Protein AF-A0A392RAR2-F1 (afdb_monomer)

Foldseek 3Di:
DDDDDDDDDDDDDDPDDPPDDPDPPDDDPDDDDPPAAAVLVVLVPDPDPDDSVLLLVLVVQLVVQQVVVCVVDVDDPAAAPVSSQVSSCVPNVDSVSNVVSVVSLDQHARPFKGWHWDQDPVVSTIGIHIDGNDDDDPDDD

Mean predicted aligned error: 13.75 Å

pLDDT: mean 73.28, std 20.45, range [32.19, 93.19]

Secondary structure (DSSP, 8-state):
------------------------------SS---PEEHHHHHHT---SS-HHHHHHHHHHHHHHHHHHHHHSTT---EEHHHHHHHHHHHH--HHHHHHHHHH-SSEEETTEEEEEEE-TTT--EEEEEEE---------

Solvent-accessible surface area (backbone atoms only — not comparable to full-atom values): 9108 Å² total; per-residue (Å²): 140,79,87,87,80,89,77,85,86,78,80,77,85,76,86,74,79,84,76,71,81,79,75,84,78,75,88,73,96,56,88,82,78,73,80,63,42,50,39,72,65,50,45,76,71,48,96,55,98,63,58,57,70,59,54,53,50,48,53,50,46,46,51,50,50,50,49,53,51,45,69,76,34,82,83,62,83,49,39,40,67,65,55,51,46,60,57,32,41,78,76,70,67,51,67,67,61,50,50,53,47,63,70,66,44,64,51,24,32,52,101,61,30,35,36,38,65,45,66,41,86,86,79,71,44,59,27,40,40,74,43,76,64,75,71,78,83,77,75,84,129

Organism: NCBI:txid97028

Structure (mmCIF, N/CA/C/O backbone):
data_AF-A0A392RAR2-F1
#
_entry.id   AF-A0A392RAR2-F1
#
loop_
_atom_site.group_PDB
_atom_site.id
_atom_site.type_symbol
_atom_site.label_atom_id
_atom_site.label_alt_id
_atom_site.label_comp_id
_atom_site.label_asym_id
_atom_site.label_entity_id
_atom_site.label_seq_id
_atom_site.pdbx_PDB_ins_code
_atom_site.Cartn_x
_atom_site.Cartn_y
_atom_site.Cartn_z
_atom_site.occupancy
_atom_site.B_iso_or_equiv
_atom_site.auth_seq_id
_atom_site.auth_comp_id
_atom_site.auth_asym_id
_atom_site.auth_atom_id
_atom_site.pdbx_PDB_model_num
ATOM 1 N N . ALA A 1 1 ? 4.613 -67.989 5.264 1.00 39.50 1 ALA A N 1
ATOM 2 C CA . ALA A 1 1 ? 5.039 -66.581 5.328 1.00 39.50 1 ALA A CA 1
ATOM 3 C C . ALA A 1 1 ? 4.976 -66.087 3.890 1.00 39.50 1 ALA A C 1
ATOM 5 O O . ALA A 1 1 ? 5.686 -66.648 3.074 1.00 39.50 1 ALA A O 1
ATOM 6 N N . ASP A 1 2 ? 4.034 -65.270 3.433 1.00 37.97 2 ASP A N 1
ATOM 7 C CA . ASP A 1 2 ? 3.257 -64.211 4.079 1.00 37.97 2 ASP A CA 1
ATOM 8 C C . ASP A 1 2 ? 2.006 -63.882 3.226 1.00 37.97 2 ASP A C 1
ATOM 10 O O . ASP A 1 2 ? 2.020 -64.058 2.008 1.00 37.97 2 ASP A O 1
ATOM 14 N N . SER A 1 3 ? 0.940 -63.399 3.871 1.00 44.62 3 SER A N 1
ATOM 15 C CA . SER A 1 3 ? -0.114 -62.537 3.279 1.00 44.62 3 SER A CA 1
ATOM 16 C C . SER A 1 3 ? 0.421 -61.080 3.182 1.00 44.62 3 SER A C 1
ATOM 18 O O . SER A 1 3 ? 1.467 -60.851 3.785 1.00 44.62 3 SER A O 1
ATOM 20 N N . PRO A 1 4 ? -0.232 -60.039 2.589 1.00 54.62 4 PRO A N 1
ATOM 21 C CA . PRO A 1 4 ? -1.578 -59.903 2.000 1.00 54.62 4 PRO A CA 1
ATOM 22 C C . PRO A 1 4 ? -1.607 -59.121 0.633 1.00 54.62 4 PRO A C 1
ATOM 24 O O . PRO A 1 4 ? -0.552 -58.852 0.056 1.00 54.62 4 PRO A O 1
ATOM 27 N N . PRO A 1 5 ? -2.801 -58.773 0.082 1.00 52.00 5 PRO A N 1
ATOM 28 C CA . PRO A 1 5 ? -3.007 -58.199 -1.259 1.00 52.00 5 PRO A CA 1
ATOM 29 C C . PRO A 1 5 ? -3.370 -56.691 -1.262 1.00 52.00 5 PRO A C 1
ATOM 31 O O . PRO A 1 5 ? -3.575 -56.101 -0.206 1.00 52.00 5 PRO A O 1
ATOM 34 N N . CYS A 1 6 ? -3.596 -56.132 -2.469 1.00 32.66 6 CYS A N 1
ATOM 35 C CA . CYS A 1 6 ? -4.242 -54.828 -2.753 1.00 32.66 6 CYS A CA 1
ATOM 36 C C . CYS A 1 6 ? -3.413 -53.581 -2.344 1.00 32.66 6 CYS A C 1
ATOM 38 O O . CYS A 1 6 ? -2.794 -53.537 -1.298 1.00 32.66 6 CYS A O 1
ATOM 40 N N . SER A 1 7 ? -3.323 -52.481 -3.093 1.00 44.34 7 SER A N 1
ATOM 41 C CA . SER A 1 7 ? -4.322 -51.826 -3.933 1.00 44.34 7 SER A CA 1
ATOM 42 C C . SER A 1 7 ? -3.629 -50.959 -4.989 1.00 44.34 7 SER A C 1
ATOM 44 O O . SER A 1 7 ? -2.655 -50.262 -4.701 1.00 44.34 7 SER A O 1
ATOM 46 N N . THR A 1 8 ? -4.163 -50.958 -6.205 1.00 44.97 8 THR A N 1
ATOM 47 C CA . THR A 1 8 ? -3.856 -49.977 -7.245 1.00 44.97 8 THR A CA 1
ATOM 48 C C . THR A 1 8 ? -4.266 -48.579 -6.783 1.00 44.97 8 THR A C 1
ATOM 50 O O . THR A 1 8 ? -5.416 -48.321 -6.430 1.00 44.97 8 THR A O 1
ATOM 53 N N . SER A 1 9 ? -3.305 -47.660 -6.785 1.00 40.25 9 SER A N 1
ATOM 54 C CA . SER A 1 9 ? -3.527 -46.254 -6.461 1.00 40.25 9 SER A CA 1
ATOM 55 C C . SER A 1 9 ? -4.231 -45.572 -7.640 1.00 40.25 9 SER A C 1
ATOM 57 O O . SER A 1 9 ? -3.598 -45.180 -8.617 1.00 40.25 9 SER A O 1
ATOM 59 N N . ALA A 1 10 ? -5.559 -45.470 -7.577 1.00 40.66 10 ALA A N 1
ATOM 60 C CA . ALA A 1 10 ? -6.344 -44.626 -8.471 1.00 40.66 10 ALA A CA 1
ATOM 61 C 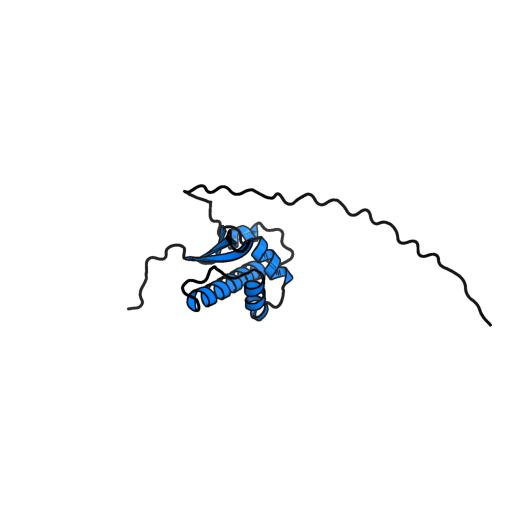C . ALA A 1 10 ? -6.418 -43.213 -7.872 1.00 40.66 10 ALA A C 1
ATOM 63 O O . ALA A 1 10 ? -7.289 -42.900 -7.059 1.00 40.66 10 ALA A O 1
ATOM 64 N N . CYS A 1 11 ? -5.486 -42.339 -8.254 1.00 35.44 11 CYS A N 1
ATOM 65 C CA . CYS A 1 11 ? -5.587 -40.917 -7.957 1.00 35.44 11 CYS A CA 1
ATOM 66 C C . CYS A 1 11 ? -6.621 -40.276 -8.897 1.00 35.44 11 CYS A C 1
ATOM 68 O O . CYS A 1 11 ? -6.389 -40.044 -10.080 1.00 35.44 11 CYS A O 1
ATOM 70 N N . MET A 1 12 ? -7.805 -40.014 -8.346 1.00 40.72 12 MET A N 1
ATOM 71 C CA . MET A 1 12 ? -8.906 -39.332 -9.021 1.00 40.72 12 MET A CA 1
ATOM 72 C C . MET A 1 12 ? -8.463 -37.947 -9.520 1.00 40.72 12 MET A C 1
ATOM 74 O O . MET A 1 12 ? -8.057 -37.086 -8.731 1.00 40.72 12 MET A O 1
ATOM 78 N N . SER A 1 13 ? -8.576 -37.720 -10.830 1.00 46.47 13 SER A N 1
ATOM 79 C CA . SER A 1 13 ? -8.431 -36.411 -11.464 1.00 46.47 13 SER A CA 1
ATOM 80 C C . SER A 1 13 ? -9.500 -35.456 -10.931 1.00 46.47 13 SER A C 1
ATOM 82 O O . SER A 1 13 ? -10.667 -35.521 -11.312 1.00 46.47 13 SER A O 1
ATOM 84 N N . ARG A 1 14 ? -9.107 -34.543 -10.038 1.00 43.91 14 ARG A N 1
ATOM 85 C CA . ARG A 1 14 ? -9.952 -33.411 -9.651 1.00 43.91 14 ARG A CA 1
ATOM 86 C C . ARG A 1 14 ? -9.842 -32.328 -10.713 1.00 43.91 14 ARG A C 1
ATOM 88 O O . ARG A 1 14 ? -8.842 -31.623 -10.808 1.00 43.91 14 ARG A O 1
ATOM 95 N N . ASN A 1 15 ? -10.905 -32.221 -11.500 1.00 41.16 15 ASN A N 1
ATOM 96 C CA . ASN A 1 15 ? -11.187 -31.104 -12.382 1.00 41.16 15 ASN A CA 1
ATOM 97 C C . ASN A 1 15 ? -11.278 -29.829 -11.520 1.00 41.16 15 ASN A C 1
ATOM 99 O O . ASN A 1 15 ? -12.273 -29.619 -10.829 1.00 41.16 15 ASN A O 1
ATOM 103 N N . SER A 1 16 ? -10.213 -29.022 -11.491 1.00 38.97 16 SER A N 1
ATOM 104 C CA . SER A 1 16 ? -10.200 -27.753 -10.761 1.00 38.97 16 SER A CA 1
ATOM 105 C C . SER A 1 16 ? -10.598 -26.624 -11.700 1.00 38.97 16 SER A C 1
ATOM 107 O O . SER A 1 16 ? -9.944 -26.344 -12.706 1.00 38.97 16 SER A O 1
ATOM 109 N N . THR A 1 17 ? -11.729 -26.029 -11.354 1.00 41.69 17 THR A N 1
ATOM 110 C CA . THR A 1 17 ? -12.376 -24.869 -11.945 1.00 41.69 17 THR A CA 1
ATOM 111 C C . THR A 1 17 ? -11.363 -23.797 -12.340 1.00 41.69 17 THR A C 1
ATOM 113 O O . THR A 1 17 ? -10.624 -23.263 -11.512 1.00 41.69 17 THR A O 1
ATOM 116 N N . LYS A 1 18 ? -11.352 -23.465 -13.634 1.00 42.31 18 LYS A N 1
ATOM 117 C CA . LYS A 1 18 ? -10.657 -22.307 -14.200 1.00 42.31 18 LYS A CA 1
ATOM 118 C C . LYS A 1 18 ? -11.209 -21.038 -13.542 1.00 42.31 18 LYS A C 1
ATOM 120 O O . LYS A 1 18 ? -12.206 -20.492 -14.004 1.00 42.31 18 LYS A O 1
ATOM 125 N N . HIS A 1 19 ? -10.581 -20.561 -12.470 1.00 39.50 19 HIS A N 1
ATOM 126 C CA . HIS A 1 19 ? -10.848 -19.213 -11.983 1.00 39.50 19 HIS A CA 1
ATOM 127 C C . HIS A 1 19 ? -10.161 -18.225 -12.918 1.00 39.50 19 HIS A C 1
ATOM 129 O O . HIS A 1 19 ? -8.938 -18.187 -13.057 1.00 39.50 19 HIS A O 1
ATOM 135 N N . ALA A 1 20 ? -11.020 -17.494 -13.618 1.00 38.19 20 ALA A N 1
ATOM 136 C CA . ALA A 1 20 ? -10.698 -16.503 -14.611 1.00 38.19 20 ALA A CA 1
ATOM 137 C C . ALA A 1 20 ? -9.642 -15.505 -14.116 1.00 38.19 20 ALA A C 1
ATOM 139 O O . ALA A 1 20 ? -9.712 -14.971 -13.009 1.00 38.19 20 ALA A O 1
ATOM 140 N N . LEU A 1 21 ? -8.681 -15.273 -15.007 1.00 38.66 21 LEU A N 1
ATOM 141 C CA . LEU A 1 21 ? -7.872 -14.074 -15.189 1.00 38.66 21 LEU A CA 1
ATOM 142 C C . LEU A 1 21 ? -8.402 -12.879 -14.381 1.00 38.66 21 LEU A C 1
ATOM 144 O O . LEU A 1 21 ? -9.347 -12.204 -14.788 1.00 38.66 21 LEU A O 1
ATOM 148 N N . SER A 1 22 ? -7.766 -12.593 -13.244 1.00 43.78 22 SER A N 1
ATOM 149 C CA . SER A 1 22 ? -7.983 -11.319 -12.568 1.00 43.78 22 SER A CA 1
ATOM 150 C C . SER A 1 22 ? -7.353 -10.244 -13.447 1.00 43.78 22 SER A C 1
ATOM 152 O O . SER A 1 22 ? -6.131 -10.153 -13.577 1.00 43.78 22 SER A O 1
ATOM 154 N N . SER A 1 23 ? -8.244 -9.544 -14.143 1.00 42.12 23 SER A N 1
ATOM 155 C CA . SER A 1 23 ? -8.008 -8.489 -15.114 1.00 42.12 23 SER A CA 1
ATOM 156 C C . SER A 1 23 ? -6.786 -7.640 -14.768 1.00 42.12 23 SER A C 1
ATOM 158 O O . SER A 1 23 ? -6.739 -6.929 -13.763 1.00 42.12 23 SER A O 1
ATOM 160 N N . ARG A 1 24 ? -5.791 -7.716 -15.653 1.00 50.47 24 ARG A N 1
ATOM 161 C CA . ARG A 1 24 ? -4.710 -6.745 -15.780 1.00 50.47 24 ARG A CA 1
ATOM 162 C C . ARG A 1 24 ? -5.341 -5.427 -16.235 1.00 50.47 24 ARG A C 1
ATOM 164 O O . ARG A 1 24 ? -5.401 -5.151 -17.427 1.00 50.47 24 ARG A O 1
ATOM 171 N N . SER A 1 25 ? -5.859 -4.631 -15.300 1.00 45.31 25 SER A N 1
ATOM 172 C CA . SER A 1 25 ? -6.349 -3.290 -15.617 1.00 45.31 25 SER A CA 1
ATOM 173 C C . SER A 1 25 ? -5.149 -2.386 -15.896 1.00 45.31 25 SER A C 1
ATOM 175 O O . SER A 1 25 ? -4.436 -1.965 -14.980 1.00 45.31 25 SER A O 1
ATOM 177 N N . ASN A 1 26 ? -4.911 -2.166 -17.187 1.00 41.97 26 ASN A N 1
ATOM 178 C CA . ASN A 1 26 ? -3.883 -1.306 -17.750 1.00 41.97 26 ASN A CA 1
ATOM 179 C C . ASN A 1 26 ? -3.918 0.117 -17.166 1.00 41.97 26 ASN A C 1
ATOM 181 O O . ASN A 1 26 ? -4.947 0.785 -17.142 1.00 41.97 26 ASN A O 1
ATOM 185 N N . PHE A 1 27 ? -2.735 0.552 -16.737 1.00 50.19 27 PHE A N 1
ATOM 186 C CA . PHE A 1 27 ? -2.100 1.837 -17.025 1.00 50.19 27 PHE A CA 1
ATOM 187 C C . PHE A 1 27 ? -2.962 2.868 -17.776 1.00 50.19 27 PHE A C 1
ATOM 189 O O . PHE A 1 27 ? -3.137 2.761 -18.986 1.00 50.19 27 PHE A O 1
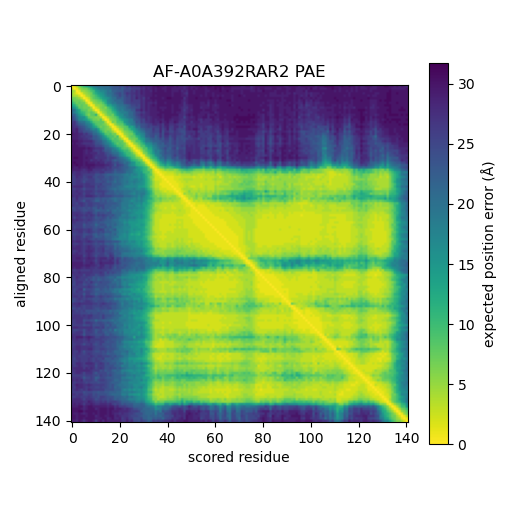ATOM 196 N N . MET A 1 28 ? -3.393 3.921 -17.079 1.00 32.19 28 MET A N 1
ATOM 197 C CA . MET A 1 28 ? -3.620 5.230 -17.691 1.00 32.19 28 MET A CA 1
ATOM 198 C C . MET A 1 28 ? -3.067 6.309 -16.766 1.00 32.19 28 MET A C 1
ATOM 200 O O . MET A 1 28 ? -3.605 6.586 -15.694 1.00 32.19 28 MET A O 1
ATOM 204 N N . ILE A 1 29 ? -1.956 6.899 -17.200 1.00 47.09 29 ILE A N 1
ATOM 205 C CA . ILE A 1 29 ? -1.515 8.221 -16.774 1.00 47.09 29 ILE A CA 1
ATOM 206 C C . ILE A 1 29 ? -2.625 9.180 -17.213 1.00 47.09 29 ILE A C 1
ATOM 208 O O . ILE A 1 29 ? -2.757 9.488 -18.393 1.00 47.09 29 ILE A O 1
ATOM 212 N N . LYS A 1 30 ? -3.466 9.601 -16.270 1.00 33.41 30 LYS A N 1
ATOM 213 C CA . LYS A 1 30 ? -4.309 10.781 -16.426 1.00 33.41 30 LYS A CA 1
ATOM 214 C C . LYS A 1 30 ? -4.127 11.627 -15.181 1.00 33.41 30 LYS A C 1
ATOM 216 O O . LYS A 1 30 ? -4.663 11.347 -14.111 1.00 33.41 30 LYS A O 1
ATOM 221 N N . GLU A 1 31 ? -3.271 12.621 -15.345 1.00 44.84 31 GLU A N 1
ATOM 222 C CA . GLU A 1 31 ? -3.266 13.842 -14.559 1.00 44.84 31 GLU A CA 1
ATOM 223 C C . GLU A 1 31 ? -4.720 14.285 -14.296 1.00 44.84 31 GLU A C 1
ATOM 225 O O . GLU A 1 31 ? -5.538 14.287 -15.218 1.00 44.84 31 GLU A O 1
ATOM 230 N N . LYS A 1 32 ? -5.020 14.657 -13.043 1.00 42.28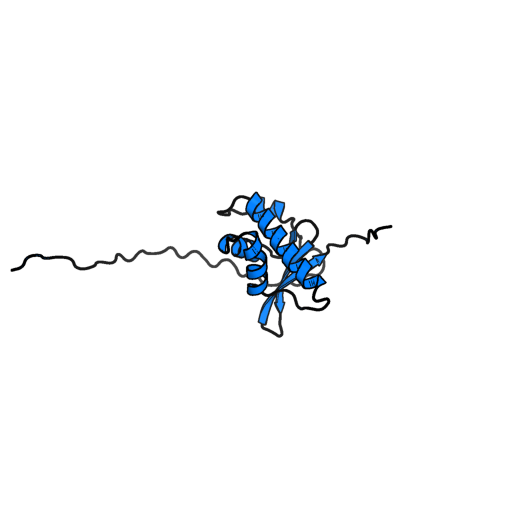 32 LYS A N 1
ATOM 231 C CA . LYS A 1 32 ? -6.334 15.067 -12.499 1.00 42.28 32 LYS A CA 1
ATOM 232 C C . LYS A 1 32 ? -7.266 13.908 -12.088 1.00 42.28 32 LYS A C 1
ATOM 234 O O . LYS A 1 32 ? -8.027 13.358 -12.875 1.00 42.28 32 LYS A O 1
ATOM 239 N N . SER A 1 33 ? -7.266 13.632 -10.779 1.00 42.84 33 SER A N 1
ATOM 240 C CA . SER A 1 33 ? -8.254 12.821 -10.045 1.00 42.84 33 SER A CA 1
ATOM 241 C C . SER A 1 33 ? -8.318 11.329 -10.410 1.00 42.84 33 SER A C 1
ATOM 243 O O . SER A 1 33 ? -9.369 10.784 -10.755 1.00 42.84 33 SER A O 1
ATOM 245 N N . ALA A 1 34 ? -7.211 10.601 -10.225 1.00 51.31 34 ALA A N 1
ATOM 246 C CA . ALA A 1 34 ? -7.373 9.224 -9.766 1.00 51.31 34 ALA A CA 1
ATOM 247 C C . ALA A 1 34 ? -8.113 9.326 -8.426 1.00 51.31 34 ALA A C 1
ATOM 249 O O . ALA A 1 34 ? -7.591 9.942 -7.499 1.00 51.31 34 ALA A O 1
ATOM 250 N N . ARG A 1 35 ? -9.354 8.829 -8.343 1.00 60.06 35 ARG A N 1
ATOM 251 C CA . ARG A 1 35 ? -10.129 8.806 -7.094 1.00 60.06 35 ARG A CA 1
ATOM 252 C C . ARG A 1 35 ? -9.361 7.967 -6.073 1.00 60.06 35 ARG A C 1
ATOM 254 O O . ARG A 1 35 ? -9.583 6.763 -5.984 1.00 60.06 35 ARG A O 1
ATOM 261 N N . TYR A 1 36 ? -8.437 8.590 -5.347 1.00 72.25 36 TYR A N 1
ATOM 262 C CA . TYR A 1 36 ? -7.779 7.987 -4.206 1.00 72.25 36 TYR A CA 1
ATOM 263 C C . TYR A 1 36 ? -8.880 7.639 -3.211 1.00 72.25 36 TYR A C 1
ATOM 265 O O . TYR A 1 36 ? -9.632 8.508 -2.766 1.00 72.25 36 TYR A O 1
ATOM 273 N N . LYS A 1 37 ? -9.040 6.350 -2.925 1.00 82.44 37 LYS A N 1
ATOM 274 C CA . LYS A 1 37 ? -10.026 5.883 -1.951 1.00 82.44 37 LYS A CA 1
ATOM 275 C C . LYS A 1 37 ? -9.324 5.666 -0.622 1.00 82.44 37 LYS A C 1
ATOM 277 O O . LYS A 1 37 ? -8.183 5.203 -0.585 1.00 82.44 37 LYS A O 1
ATOM 282 N N . LYS A 1 38 ? -10.021 5.981 0.469 1.00 85.94 38 LYS A N 1
ATOM 283 C CA . LYS A 1 38 ? -9.565 5.622 1.813 1.00 85.94 38 LYS A CA 1
ATOM 284 C C . LYS A 1 38 ? -9.500 4.106 1.913 1.00 85.94 38 LYS A C 1
ATOM 286 O O . LYS A 1 38 ? -10.447 3.419 1.524 1.00 85.94 38 LYS A O 1
ATOM 291 N N . PHE A 1 39 ? -8.397 3.601 2.449 1.00 87.69 39 PHE A N 1
ATOM 292 C CA . PHE A 1 39 ? -8.191 2.173 2.605 1.00 87.69 39 PHE A CA 1
ATOM 293 C C . PHE A 1 39 ? -9.275 1.548 3.487 1.00 87.69 39 PHE A C 1
ATOM 295 O O . PHE A 1 39 ? -9.819 0.532 3.088 1.00 87.69 39 PHE A O 1
ATOM 302 N N . SER A 1 40 ? -9.697 2.216 4.570 1.00 85.88 40 SER A N 1
ATOM 303 C CA . SER A 1 40 ? -10.810 1.770 5.433 1.00 85.88 40 SER A CA 1
ATOM 304 C C . SER A 1 40 ? -12.111 1.500 4.649 1.00 85.88 40 SER A C 1
ATOM 306 O O . SER A 1 40 ? -12.738 0.451 4.781 1.00 85.88 40 SER A O 1
ATOM 308 N N . THR A 1 41 ? -12.480 2.382 3.713 1.00 86.38 41 THR A N 1
ATOM 309 C CA . THR A 1 41 ? -13.636 2.150 2.829 1.00 86.38 41 THR A CA 1
ATOM 310 C C . THR A 1 41 ? -13.380 1.016 1.836 1.00 86.38 41 THR A C 1
ATOM 312 O O . THR A 1 41 ? -14.294 0.259 1.511 1.00 86.38 41 THR A O 1
ATOM 315 N N . ALA A 1 42 ? -12.149 0.888 1.334 1.00 85.19 42 ALA A N 1
ATOM 316 C CA . ALA A 1 42 ? -11.785 -0.185 0.418 1.00 85.19 42 ALA A CA 1
ATOM 317 C C . ALA A 1 42 ? -11.877 -1.556 1.104 1.00 85.19 42 ALA A C 1
ATOM 319 O O . ALA A 1 42 ? -12.492 -2.454 0.541 1.00 85.19 42 ALA A O 1
ATOM 320 N N . VAL A 1 43 ? -11.350 -1.705 2.323 1.00 86.62 43 VAL A N 1
ATOM 321 C CA . VAL A 1 43 ? -11.378 -2.975 3.064 1.00 86.62 43 VAL A CA 1
ATOM 322 C C . VAL A 1 43 ? -12.773 -3.374 3.520 1.00 86.62 43 VAL A C 1
ATOM 324 O O . VAL A 1 43 ? -13.063 -4.562 3.556 1.00 86.62 43 VAL A O 1
ATOM 327 N N . ALA A 1 44 ? -13.665 -2.414 3.782 1.00 84.50 44 ALA A N 1
ATOM 328 C CA . ALA A 1 44 ? -15.072 -2.705 4.057 1.00 84.50 44 ALA A CA 1
ATOM 329 C C . ALA A 1 44 ? -15.797 -3.349 2.859 1.00 84.50 44 ALA A C 1
ATOM 331 O O . ALA A 1 44 ? -16.789 -4.044 3.041 1.00 84.50 44 ALA A O 1
ATOM 332 N N . ASN A 1 45 ? -15.297 -3.127 1.638 1.00 81.50 45 ASN A N 1
ATOM 333 C CA . ASN A 1 45 ? -15.824 -3.717 0.406 1.00 81.50 45 ASN A CA 1
ATOM 334 C C . ASN A 1 45 ? -14.978 -4.903 -0.095 1.00 81.50 45 ASN A C 1
ATOM 336 O O . ASN A 1 45 ? -15.276 -5.459 -1.151 1.00 81.50 45 ASN A O 1
ATOM 340 N N . MET A 1 46 ? -13.902 -5.272 0.609 1.00 82.31 46 MET A N 1
ATOM 341 C CA . MET A 1 46 ? -13.085 -6.426 0.246 1.00 82.31 46 MET A CA 1
ATOM 342 C C . MET A 1 46 ? -13.645 -7.677 0.904 1.00 82.31 46 MET A C 1
ATOM 344 O O . MET A 1 46 ? -13.669 -7.782 2.127 1.00 82.31 46 MET A O 1
ATOM 348 N N . ASP A 1 47 ? -14.006 -8.657 0.084 1.00 76.19 47 ASP A N 1
ATOM 349 C CA . ASP A 1 47 ? -14.324 -10.000 0.558 1.00 76.19 47 ASP A CA 1
ATOM 350 C C . ASP A 1 47 ? -13.015 -10.743 0.862 1.00 76.19 47 ASP A C 1
ATOM 352 O O . ASP A 1 47 ? -12.400 -11.389 0.009 1.00 76.19 47 ASP A O 1
ATOM 356 N N . SER A 1 48 ? -12.494 -10.502 2.064 1.00 79.06 48 SER A N 1
ATOM 357 C CA . SER A 1 48 ? -11.207 -11.007 2.523 1.00 79.06 48 SER A CA 1
ATOM 358 C C . SER A 1 48 ? -11.394 -12.057 3.610 1.00 79.06 48 SER A C 1
ATOM 360 O O . SER A 1 48 ? -12.245 -11.929 4.484 1.00 79.06 48 SER A O 1
ATOM 362 N N . ARG A 1 49 ? -10.509 -13.059 3.624 1.00 87.38 49 ARG A N 1
ATOM 363 C CA . ARG A 1 49 ? -10.453 -14.070 4.691 1.00 87.38 49 ARG A CA 1
ATOM 364 C C . ARG A 1 49 ? -10.147 -13.464 6.068 1.00 87.38 49 ARG A C 1
ATOM 366 O O . ARG A 1 49 ? -10.491 -14.057 7.088 1.00 87.38 49 ARG A O 1
ATOM 373 N N . TRP A 1 50 ? -9.463 -12.321 6.106 1.00 89.44 50 TRP A N 1
ATOM 374 C CA . TRP A 1 50 ? -9.097 -11.638 7.341 1.00 89.44 50 TRP A CA 1
ATOM 375 C C . TRP A 1 50 ? -10.118 -10.552 7.705 1.00 89.44 50 TRP A C 1
ATOM 377 O O . TRP A 1 50 ? -10.658 -9.885 6.821 1.00 89.44 50 TRP A O 1
ATOM 387 N N . PRO A 1 51 ? -10.351 -10.318 9.007 1.00 89.12 51 PRO A N 1
ATOM 388 C CA . PRO A 1 51 ? -11.228 -9.247 9.461 1.00 89.12 51 PRO A CA 1
ATOM 389 C C . PRO A 1 51 ? -10.661 -7.867 9.105 1.00 89.12 51 PRO A C 1
ATOM 391 O O . PRO A 1 51 ? -9.445 -7.657 9.137 1.00 89.12 51 PRO A O 1
ATOM 394 N N . THR A 1 52 ? -11.551 -6.900 8.873 1.00 89.94 52 THR A N 1
ATOM 395 C CA . THR A 1 52 ? -11.229 -5.513 8.492 1.00 89.94 52 THR A CA 1
ATOM 396 C C . THR A 1 52 ? -10.174 -4.878 9.393 1.00 89.94 52 THR A C 1
ATOM 398 O O . THR A 1 52 ? -9.209 -4.312 8.894 1.00 89.94 52 THR A O 1
ATOM 401 N N . ARG A 1 53 ? -10.275 -5.080 10.715 1.00 89.44 53 ARG A N 1
ATOM 402 C CA . ARG A 1 53 ? -9.293 -4.570 11.689 1.00 89.44 53 ARG A CA 1
ATOM 403 C C . ARG A 1 53 ? -7.864 -5.042 11.406 1.00 89.44 53 ARG A C 1
ATOM 405 O O . ARG A 1 53 ? -6.925 -4.270 11.547 1.00 89.44 53 ARG A O 1
ATOM 412 N N . ARG A 1 54 ? -7.686 -6.306 10.999 1.00 90.81 54 ARG A N 1
ATOM 413 C CA . ARG A 1 54 ? -6.358 -6.854 10.670 1.00 90.81 54 ARG A CA 1
ATOM 414 C C . ARG A 1 54 ? -5.837 -6.311 9.346 1.00 90.81 54 ARG A C 1
ATOM 416 O O . ARG A 1 54 ? -4.636 -6.105 9.229 1.00 90.81 54 ARG A O 1
ATOM 423 N N . LEU A 1 55 ? -6.718 -6.071 8.374 1.00 90.75 55 LEU A N 1
ATOM 424 C CA . LEU A 1 55 ? -6.338 -5.427 7.117 1.00 90.75 55 LEU A CA 1
ATOM 425 C C . LEU A 1 55 ? -5.868 -3.990 7.362 1.00 90.75 55 LEU A C 1
ATOM 427 O O . LEU A 1 55 ? -4.818 -3.605 6.860 1.00 90.75 55 LEU A O 1
ATOM 431 N N . GLU A 1 56 ? -6.626 -3.217 8.144 1.00 90.69 56 GLU A N 1
ATOM 432 C CA . GLU A 1 56 ? -6.289 -1.833 8.500 1.00 90.69 56 GLU A CA 1
ATOM 433 C C . GLU A 1 56 ? -4.964 -1.761 9.252 1.00 90.69 56 GLU A C 1
ATOM 435 O O . GLU A 1 56 ? -4.074 -1.022 8.838 1.00 90.69 56 GLU A O 1
ATOM 440 N N . PHE A 1 57 ? -4.798 -2.602 10.277 1.00 91.69 57 PHE A N 1
ATOM 441 C CA . PHE A 1 57 ? -3.543 -2.702 11.015 1.00 91.69 57 PHE A CA 1
ATOM 442 C C . PHE A 1 57 ? -2.370 -3.054 10.095 1.00 91.69 57 PHE A C 1
ATOM 444 O O . PHE A 1 57 ? -1.314 -2.435 10.162 1.00 91.69 57 PHE A O 1
ATOM 451 N N . ALA A 1 58 ? -2.562 -4.004 9.178 1.00 92.69 58 ALA A N 1
ATOM 452 C CA . ALA A 1 58 ? -1.512 -4.380 8.246 1.00 92.69 58 ALA A CA 1
ATOM 453 C C . ALA A 1 58 ? -1.113 -3.250 7.300 1.00 92.69 58 ALA A C 1
ATOM 455 O O . ALA A 1 5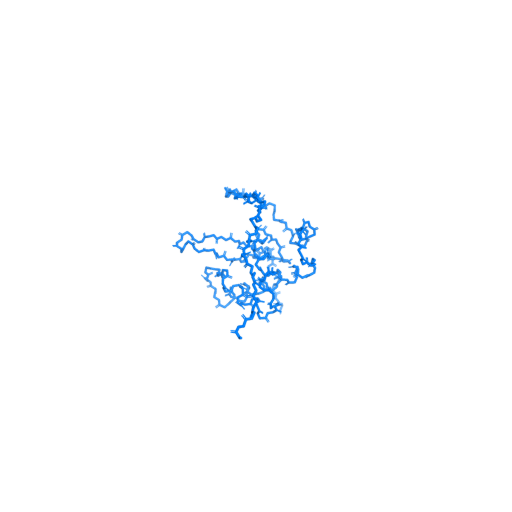8 ? 0.076 -3.036 7.071 1.00 92.69 58 ALA A O 1
ATOM 456 N N . ALA A 1 59 ? -2.085 -2.506 6.775 1.00 91.75 59 ALA A N 1
ATOM 457 C CA . ALA A 1 59 ? -1.796 -1.347 5.946 1.00 91.75 59 ALA A CA 1
ATOM 458 C C . ALA A 1 59 ? -1.032 -0.266 6.716 1.00 91.75 59 ALA A C 1
ATOM 460 O O . ALA A 1 59 ? -0.131 0.339 6.143 1.00 91.75 59 ALA A O 1
ATOM 461 N N . GLN A 1 60 ? -1.354 -0.059 7.994 1.00 91.81 60 GLN A N 1
ATOM 462 C CA . GLN A 1 60 ? -0.645 0.886 8.853 1.00 91.81 60 GLN A CA 1
ATOM 463 C C . GLN A 1 60 ? 0.822 0.477 9.037 1.00 91.81 60 GLN A C 1
ATOM 465 O O . GLN A 1 60 ? 1.709 1.248 8.689 1.00 91.81 60 GLN A O 1
ATOM 470 N N . VAL A 1 61 ? 1.078 -0.781 9.408 1.00 93.19 61 VAL A N 1
ATOM 471 C CA . VAL A 1 61 ? 2.441 -1.335 9.526 1.00 93.19 61 VAL A CA 1
ATOM 472 C C . VAL A 1 61 ? 3.242 -1.176 8.227 1.00 93.19 61 VAL A C 1
ATOM 474 O O . VAL A 1 61 ? 4.427 -0.857 8.255 1.00 93.19 61 VAL A O 1
ATOM 477 N N . ILE A 1 62 ? 2.611 -1.392 7.069 1.00 91.69 62 ILE A N 1
ATOM 478 C CA . ILE A 1 62 ? 3.269 -1.214 5.766 1.00 91.69 62 ILE A CA 1
ATOM 479 C C . ILE A 1 62 ? 3.639 0.255 5.528 1.00 91.69 62 ILE A C 1
ATOM 481 O O . ILE A 1 62 ? 4.719 0.536 5.011 1.00 91.69 62 ILE A O 1
ATOM 485 N N . VAL A 1 63 ? 2.758 1.195 5.878 1.00 91.31 63 VAL A N 1
ATOM 486 C CA . VAL A 1 63 ? 3.046 2.632 5.768 1.00 91.31 63 VAL A CA 1
ATOM 487 C C . VAL A 1 63 ? 4.178 3.037 6.698 1.00 91.31 63 VAL A C 1
ATOM 489 O O . VAL A 1 63 ? 5.051 3.783 6.264 1.00 91.31 63 VAL A O 1
ATOM 492 N N . ASP A 1 64 ? 4.189 2.527 7.926 1.00 91.62 64 ASP A N 1
ATOM 493 C CA . ASP A 1 64 ? 5.238 2.813 8.902 1.00 91.62 64 ASP A CA 1
ATOM 494 C C . ASP A 1 64 ? 6.595 2.294 8.418 1.00 91.62 64 ASP A C 1
ATOM 496 O O . ASP A 1 64 ? 7.547 3.069 8.350 1.00 91.62 64 ASP A O 1
ATOM 500 N N . ALA A 1 65 ? 6.662 1.052 7.929 1.00 91.75 65 ALA A N 1
ATOM 501 C CA . ALA A 1 65 ? 7.880 0.496 7.336 1.00 91.75 65 ALA A CA 1
ATOM 502 C C . ALA A 1 65 ? 8.393 1.338 6.149 1.00 91.75 65 ALA A C 1
ATOM 504 O O . ALA A 1 65 ? 9.579 1.653 6.056 1.00 91.75 65 ALA A O 1
ATOM 505 N N . LEU A 1 66 ? 7.489 1.757 5.253 1.00 89.88 66 LEU A N 1
ATOM 506 C CA . LEU A 1 66 ? 7.834 2.615 4.115 1.00 89.88 66 LEU A CA 1
ATOM 507 C C . LEU A 1 66 ? 8.272 4.022 4.546 1.00 89.88 66 LEU A C 1
ATOM 509 O O . LEU A 1 66 ? 9.080 4.659 3.868 1.00 89.88 66 LEU A O 1
ATOM 513 N N . LYS A 1 67 ? 7.725 4.533 5.650 1.00 88.94 67 LYS A N 1
ATOM 514 C CA . LYS A 1 67 ? 8.065 5.841 6.214 1.00 88.94 67 LYS A CA 1
ATOM 515 C C . LYS A 1 67 ? 9.437 5.818 6.873 1.00 88.94 67 LYS A C 1
ATOM 517 O O . LYS A 1 67 ? 10.209 6.748 6.648 1.00 88.94 67 LYS A O 1
ATOM 522 N N . GLU A 1 68 ? 9.743 4.772 7.630 1.00 88.69 68 GLU A N 1
ATOM 523 C CA . GLU A 1 68 ? 11.052 4.567 8.251 1.00 88.69 68 GLU A CA 1
ATOM 524 C C . GLU A 1 68 ? 12.162 4.475 7.200 1.00 88.69 68 GLU A C 1
ATOM 526 O O . GLU A 1 68 ? 13.158 5.192 7.298 1.00 88.69 68 GLU A O 1
ATOM 531 N N . ASP A 1 69 ? 11.966 3.690 6.136 1.00 86.56 69 ASP A N 1
ATOM 532 C CA . ASP A 1 69 ? 12.965 3.574 5.065 1.00 86.56 69 ASP A CA 1
ATOM 533 C C . ASP A 1 69 ? 13.159 4.883 4.303 1.00 86.56 69 ASP A C 1
ATOM 535 O O . ASP A 1 69 ? 14.291 5.301 4.052 1.00 86.56 69 ASP A O 1
ATOM 539 N N . LYS A 1 70 ? 12.065 5.596 4.009 1.00 84.88 70 LYS A N 1
ATOM 540 C CA . LYS A 1 70 ? 12.130 6.912 3.365 1.00 84.88 70 LYS A CA 1
ATOM 541 C C . LYS A 1 70 ? 12.859 7.945 4.230 1.00 84.88 70 LYS A C 1
ATOM 543 O O . LYS A 1 70 ? 13.573 8.785 3.685 1.00 84.88 70 LYS A O 1
ATOM 548 N N . ALA A 1 71 ? 12.682 7.899 5.552 1.00 82.94 71 ALA A N 1
ATOM 549 C CA . ALA A 1 71 ? 13.385 8.774 6.489 1.00 82.94 71 ALA A CA 1
ATOM 550 C C . ALA A 1 71 ? 14.877 8.418 6.598 1.00 82.94 71 ALA A C 1
ATOM 552 O O . ALA A 1 71 ? 15.716 9.312 6.663 1.00 82.94 71 ALA A O 1
ATOM 553 N N . MET A 1 72 ? 15.215 7.125 6.569 1.00 80.94 72 MET A N 1
ATOM 554 C CA . MET A 1 72 ? 16.600 6.654 6.620 1.00 80.94 72 MET A CA 1
ATOM 555 C C . MET A 1 72 ? 17.352 6.902 5.305 1.00 80.94 72 MET A C 1
ATOM 557 O O . MET A 1 72 ? 18.555 7.161 5.308 1.00 80.94 72 MET A O 1
ATOM 561 N N . LYS A 1 73 ? 16.652 6.825 4.170 1.00 75.44 73 LYS A N 1
ATOM 562 C CA . LYS A 1 73 ? 17.211 6.976 2.826 1.00 75.44 73 LYS A CA 1
ATOM 563 C C . LYS A 1 73 ? 16.458 8.067 2.067 1.00 75.44 73 LYS A C 1
ATOM 565 O O . LYS A 1 73 ? 15.655 7.787 1.173 1.00 75.44 73 LYS A O 1
ATOM 570 N N . ALA A 1 74 ? 16.755 9.322 2.398 1.00 61.66 74 ALA A N 1
ATOM 571 C CA . ALA A 1 74 ? 16.239 10.497 1.698 1.00 61.66 74 ALA A CA 1
ATOM 572 C C . ALA A 1 74 ? 16.745 10.533 0.237 1.00 61.66 74 ALA A C 1
ATOM 574 O O . ALA A 1 74 ? 17.752 11.159 -0.076 1.00 61.66 74 ALA A O 1
ATOM 575 N N . GLY A 1 75 ? 16.075 9.796 -0.653 1.00 64.94 75 GLY A N 1
ATOM 576 C CA . GLY A 1 75 ? 16.448 9.631 -2.064 1.00 64.94 75 GLY A CA 1
ATOM 577 C C . GLY A 1 75 ? 16.358 8.194 -2.597 1.00 64.94 75 GLY A C 1
ATOM 578 O O . GLY A 1 75 ? 16.577 7.987 -3.788 1.00 64.94 75 GLY A O 1
ATOM 579 N N . SER A 1 76 ? 16.034 7.204 -1.754 1.00 66.31 76 SER A N 1
ATOM 580 C CA . SER A 1 76 ? 15.859 5.809 -2.187 1.00 66.31 76 SER A CA 1
ATOM 581 C C . SER A 1 76 ? 14.598 5.614 -3.034 1.00 66.31 76 SER A C 1
ATOM 583 O O . SER A 1 76 ? 13.529 6.159 -2.742 1.00 66.31 76 SER A O 1
ATOM 585 N N . SER A 1 77 ? 14.732 4.791 -4.077 1.00 67.56 77 SER A N 1
ATOM 586 C CA . SER A 1 77 ? 13.649 4.355 -4.961 1.00 67.56 77 SER A CA 1
ATOM 587 C C . SER A 1 77 ? 12.787 3.294 -4.268 1.00 67.56 77 SER A C 1
ATOM 589 O O . SER A 1 77 ? 12.876 2.120 -4.592 1.00 67.56 77 SER A O 1
ATOM 591 N N . GLY A 1 78 ? 11.968 3.703 -3.295 1.00 81.88 78 GLY A N 1
ATOM 592 C CA . GLY A 1 78 ? 10.988 2.838 -2.622 1.00 81.88 78 GLY A CA 1
ATOM 593 C C . GLY A 1 78 ? 11.550 1.562 -1.977 1.00 81.88 78 GLY A C 1
ATOM 594 O O . GLY A 1 78 ? 12.747 1.298 -1.981 1.00 81.88 78 GLY A O 1
ATOM 595 N N . MET A 1 79 ? 10.659 0.748 -1.413 1.00 89.44 79 MET A N 1
ATOM 596 C CA . MET A 1 79 ? 11.005 -0.587 -0.915 1.00 89.44 79 MET A CA 1
ATOM 597 C C . MET A 1 79 ? 10.514 -1.657 -1.882 1.00 89.44 79 MET A C 1
ATOM 599 O O . MET A 1 79 ? 9.410 -1.561 -2.433 1.00 89.44 79 MET A O 1
ATOM 603 N N . THR A 1 80 ? 11.296 -2.720 -2.065 1.00 91.25 80 THR A N 1
ATOM 604 C CA . THR A 1 80 ? 10.830 -3.864 -2.849 1.00 91.25 80 THR A CA 1
ATOM 605 C C . THR A 1 80 ? 9.756 -4.631 -2.082 1.00 91.25 80 THR A C 1
ATOM 607 O O . THR A 1 80 ? 9.622 -4.538 -0.862 1.00 91.25 80 THR A O 1
ATOM 610 N N . ARG A 1 81 ? 8.985 -5.463 -2.788 1.00 89.88 81 ARG A N 1
ATOM 611 C CA . ARG A 1 81 ? 8.024 -6.367 -2.134 1.00 89.88 81 ARG A CA 1
ATOM 612 C C . ARG A 1 81 ? 8.666 -7.250 -1.057 1.00 89.88 81 ARG A C 1
ATOM 614 O O . ARG A 1 81 ? 7.973 -7.628 -0.117 1.00 89.88 81 ARG A O 1
ATOM 621 N N . GLN A 1 82 ? 9.935 -7.621 -1.229 1.00 90.50 82 GLN A N 1
ATOM 622 C CA . GLN A 1 82 ? 10.672 -8.430 -0.263 1.00 90.50 82 GLN A CA 1
ATOM 623 C C . GLN A 1 82 ? 10.907 -7.624 1.021 1.00 90.50 82 GLN A C 1
ATOM 625 O O . GLN A 1 82 ? 10.462 -8.046 2.082 1.00 90.50 82 GLN A O 1
ATOM 630 N N . ASP A 1 83 ? 11.463 -6.419 0.891 1.00 89.88 83 ASP A N 1
ATOM 631 C CA . ASP A 1 83 ? 11.804 -5.560 2.031 1.00 89.88 83 ASP A CA 1
ATOM 632 C C . ASP A 1 83 ? 10.565 -5.161 2.836 1.00 89.88 83 ASP A C 1
ATOM 634 O O . ASP A 1 83 ? 10.557 -5.261 4.060 1.00 89.88 83 ASP A O 1
ATOM 638 N N . VAL A 1 84 ? 9.469 -4.794 2.154 1.00 90.69 84 VAL A N 1
ATOM 639 C CA . VAL A 1 84 ? 8.211 -4.449 2.837 1.00 90.69 84 VAL A CA 1
ATOM 640 C C . VAL A 1 84 ? 7.671 -5.636 3.633 1.00 90.69 84 VAL A C 1
AT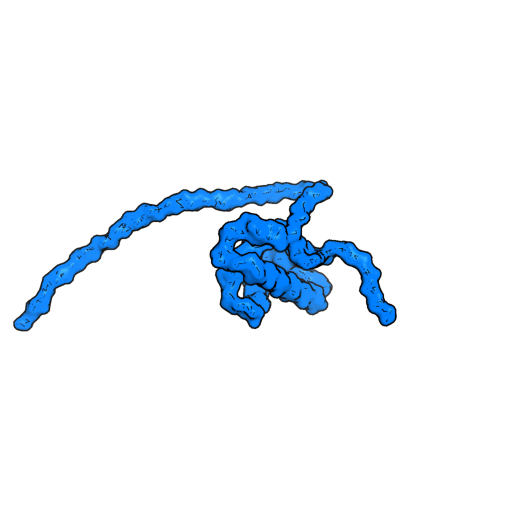OM 642 O O . VAL A 1 84 ? 7.147 -5.466 4.733 1.00 90.69 84 VAL A O 1
ATOM 645 N N . ARG A 1 85 ? 7.788 -6.856 3.098 1.00 91.94 85 ARG A N 1
ATOM 646 C CA . ARG A 1 85 ? 7.370 -8.055 3.829 1.00 91.94 85 ARG A CA 1
ATOM 647 C C . ARG A 1 85 ? 8.265 -8.324 5.012 1.00 91.94 85 ARG A C 1
ATOM 649 O O . ARG A 1 85 ? 7.730 -8.642 6.063 1.00 91.94 85 ARG A O 1
ATOM 656 N N . ASP A 1 86 ? 9.575 -8.235 4.842 1.00 91.56 86 ASP A N 1
ATOM 657 C CA . ASP A 1 86 ? 10.519 -8.544 5.908 1.00 91.56 86 ASP A CA 1
ATOM 658 C C . ASP A 1 86 ? 10.362 -7.546 7.064 1.00 91.56 86 ASP A C 1
ATOM 660 O O . ASP A 1 86 ? 10.237 -7.970 8.213 1.00 91.56 86 ASP A O 1
ATOM 664 N N . ALA A 1 87 ? 10.194 -6.253 6.764 1.00 91.25 87 ALA A N 1
ATOM 665 C CA . ALA A 1 87 ? 9.890 -5.222 7.757 1.00 91.25 87 ALA A CA 1
ATOM 666 C C . ALA A 1 87 ? 8.536 -5.454 8.458 1.00 91.25 87 ALA A C 1
ATOM 668 O O . ALA A 1 87 ? 8.428 -5.409 9.687 1.00 91.25 87 ALA A O 1
ATOM 669 N N . ALA A 1 88 ? 7.483 -5.764 7.698 1.00 91.50 88 ALA A N 1
ATOM 670 C CA . ALA A 1 88 ? 6.152 -5.958 8.267 1.00 91.50 88 ALA A CA 1
ATOM 671 C C . ALA A 1 88 ? 5.980 -7.322 8.967 1.00 91.50 88 ALA A C 1
ATOM 673 O O . ALA A 1 88 ? 5.129 -7.478 9.849 1.00 91.50 88 ALA A O 1
ATOM 674 N N . ARG A 1 89 ? 6.799 -8.323 8.620 1.00 91.25 89 ARG A N 1
ATOM 675 C CA . ARG A 1 89 ? 6.805 -9.648 9.256 1.00 91.25 89 ARG A CA 1
ATOM 676 C C . ARG A 1 89 ? 7.208 -9.561 10.722 1.00 91.25 89 ARG A C 1
ATOM 678 O O . ARG A 1 8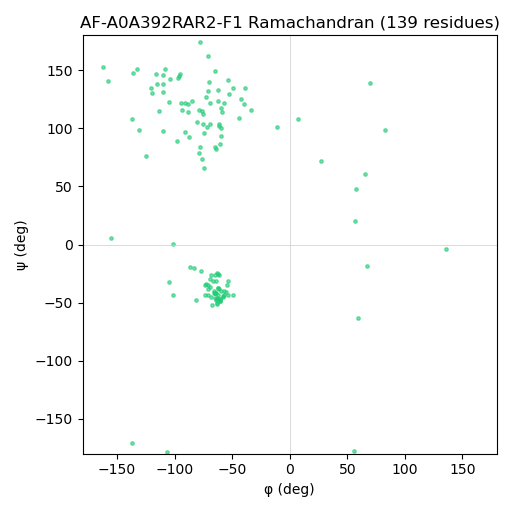9 ? 6.679 -10.342 11.508 1.00 91.25 89 ARG A O 1
ATOM 685 N N . LEU A 1 90 ? 8.059 -8.598 11.084 1.00 88.25 90 LEU A N 1
ATOM 686 C CA . LEU A 1 90 ? 8.430 -8.315 12.474 1.00 88.25 90 LEU A CA 1
ATOM 687 C C . LEU A 1 90 ? 7.227 -7.886 13.332 1.00 88.25 90 LEU A C 1
ATOM 689 O O . LEU A 1 90 ? 7.233 -8.109 14.537 1.00 88.25 90 LEU A O 1
ATOM 693 N N . HIS A 1 91 ? 6.184 -7.328 12.711 1.00 87.12 91 HIS A N 1
ATOM 694 C CA . HIS A 1 91 ? 5.012 -6.791 13.404 1.00 87.12 91 HIS A CA 1
ATOM 695 C C . HIS A 1 91 ? 3.797 -7.733 13.371 1.00 87.12 91 HIS A C 1
ATOM 697 O O . HIS A 1 91 ? 3.119 -7.900 14.380 1.00 87.12 91 HIS A O 1
ATOM 703 N N . ILE A 1 92 ? 3.488 -8.349 12.220 1.00 86.56 92 ILE A N 1
ATOM 704 C CA . ILE A 1 92 ? 2.242 -9.128 12.033 1.00 86.56 92 ILE A CA 1
ATOM 705 C C . ILE A 1 92 ? 2.477 -10.641 12.055 1.00 86.56 92 ILE A C 1
ATOM 707 O O . ILE A 1 92 ? 1.582 -11.398 12.430 1.00 86.56 92 ILE A O 1
ATOM 711 N N . GLY A 1 93 ? 3.635 -11.108 11.579 1.00 87.06 93 GLY A N 1
ATOM 712 C CA . GLY A 1 93 ? 3.957 -12.534 11.422 1.00 87.06 93 GLY A CA 1
ATOM 713 C C . GLY A 1 93 ? 3.153 -13.306 10.354 1.00 87.06 93 GLY A C 1
ATOM 714 O O . GLY A 1 93 ? 3.608 -14.353 9.898 1.00 87.06 93 GLY A O 1
ATOM 715 N N . ASP A 1 94 ? 1.998 -12.800 9.905 1.00 88.62 94 ASP A N 1
ATOM 716 C CA . ASP A 1 94 ? 1.154 -13.405 8.861 1.00 88.62 94 ASP A CA 1
ATOM 717 C C . ASP A 1 94 ? 1.528 -12.873 7.466 1.00 88.62 94 ASP A C 1
ATOM 719 O O . ASP A 1 94 ? 1.087 -11.808 7.025 1.00 88.62 94 ASP A O 1
ATOM 723 N N . THR A 1 95 ? 2.356 -13.635 6.752 1.00 87.44 95 THR A N 1
ATOM 724 C CA . THR A 1 95 ? 2.840 -13.275 5.411 1.00 87.44 95 THR A CA 1
ATOM 725 C C . THR A 1 95 ? 1.745 -13.308 4.344 1.00 87.44 95 THR A C 1
ATOM 727 O O . THR A 1 95 ? 1.846 -12.583 3.352 1.00 87.44 95 THR A O 1
ATOM 730 N N . GLY A 1 96 ? 0.689 -14.106 4.538 1.00 91.06 96 GLY A N 1
ATOM 731 C CA . GLY A 1 96 ? -0.447 -14.175 3.619 1.00 91.06 96 GLY A CA 1
ATOM 732 C C . GLY A 1 96 ? -1.295 -12.908 3.680 1.00 91.06 96 GLY A C 1
ATOM 733 O O . GLY A 1 96 ? -1.652 -12.357 2.636 1.00 91.06 96 GLY A O 1
ATOM 734 N N . LEU A 1 97 ? -1.550 -12.415 4.896 1.00 91.19 97 LEU A N 1
ATOM 735 C CA . LEU A 1 97 ? -2.248 -11.150 5.131 1.00 91.19 97 LEU A CA 1
ATOM 736 C C . LEU A 1 97 ? -1.487 -9.981 4.504 1.00 91.19 97 LEU A C 1
ATOM 738 O O . LEU A 1 97 ? -2.072 -9.182 3.773 1.00 91.19 97 LEU A O 1
ATOM 742 N N . LEU A 1 98 ? -0.176 -9.912 4.750 1.00 91.56 98 LEU A N 1
ATOM 743 C CA . LEU A 1 98 ? 0.677 -8.867 4.191 1.00 91.56 98 LEU A CA 1
ATOM 744 C C . LEU A 1 98 ? 0.625 -8.853 2.670 1.00 91.56 98 LEU A C 1
ATOM 746 O O . LEU A 1 98 ? 0.467 -7.791 2.076 1.00 91.56 98 LEU A O 1
ATOM 750 N N . ASP A 1 99 ? 0.711 -10.023 2.035 1.00 90.12 99 ASP A N 1
ATOM 751 C CA . ASP A 1 99 ? 0.684 -10.097 0.581 1.00 90.12 99 ASP A CA 1
ATOM 752 C C . ASP A 1 99 ? -0.654 -9.674 -0.014 1.00 90.12 99 ASP A C 1
ATOM 754 O O . ASP A 1 99 ? -0.704 -8.972 -1.028 1.00 90.12 99 ASP A O 1
ATOM 758 N N . TYR A 1 100 ? -1.739 -10.087 0.638 1.00 90.12 100 TYR A N 1
ATOM 759 C CA . TYR A 1 100 ? -3.083 -9.699 0.253 1.00 90.12 100 TYR A CA 1
ATOM 760 C C . TYR A 1 100 ? -3.257 -8.180 0.330 1.00 90.12 100 TYR A C 1
ATOM 762 O O . TYR A 1 100 ? -3.706 -7.552 -0.634 1.00 90.12 100 TYR A O 1
ATOM 770 N N . VAL A 1 101 ? -2.818 -7.572 1.435 1.00 90.38 101 VAL A N 1
ATOM 771 C CA . VAL A 1 101 ? -2.870 -6.122 1.619 1.00 90.38 101 VAL A CA 1
ATOM 772 C C . VAL A 1 101 ? -1.991 -5.430 0.582 1.00 90.38 101 VAL A C 1
ATOM 774 O O . VAL A 1 101 ? -2.514 -4.616 -0.173 1.00 90.38 101 VAL A O 1
ATOM 777 N N . LEU A 1 102 ? -0.726 -5.826 0.410 1.00 89.31 102 LEU A N 1
ATOM 778 C CA . LEU A 1 102 ? 0.180 -5.279 -0.617 1.00 89.31 102 LEU A CA 1
ATOM 779 C C . LEU A 1 102 ? -0.382 -5.353 -2.036 1.00 89.31 102 LEU A C 1
ATOM 781 O O . LEU A 1 102 ? -0.096 -4.494 -2.875 1.00 89.31 102 LEU A O 1
ATOM 785 N N . LYS A 1 103 ? -1.145 -6.406 -2.335 1.00 87.62 103 LYS A N 1
ATOM 786 C CA . LYS A 1 103 ? -1.821 -6.570 -3.621 1.00 87.62 103 LYS A CA 1
ATOM 787 C C . LYS A 1 103 ? -2.988 -5.593 -3.775 1.00 87.62 103 LYS A C 1
ATOM 789 O O . LYS A 1 103 ? -3.222 -5.122 -4.887 1.00 87.62 103 LYS A O 1
ATOM 794 N N . SER A 1 104 ? -3.683 -5.292 -2.681 1.00 83.94 104 SER A N 1
ATOM 795 C CA . SER A 1 104 ? -4.829 -4.379 -2.620 1.00 83.94 104 SER A CA 1
ATOM 796 C C . SER A 1 104 ? -4.455 -2.890 -2.496 1.00 83.94 104 SER A C 1
ATOM 798 O O . SER A 1 104 ? -5.256 -2.027 -2.857 1.00 83.94 104 SER A O 1
ATOM 800 N N . LEU A 1 105 ? -3.229 -2.579 -2.050 1.00 84.06 105 LEU A N 1
ATOM 801 C CA . LEU A 1 105 ? -2.675 -1.225 -1.924 1.00 84.06 105 LEU A CA 1
ATOM 802 C C . LEU A 1 105 ? -2.302 -0.629 -3.297 1.00 84.06 105 LEU A C 1
ATOM 804 O O . LEU A 1 105 ? -1.134 -0.398 -3.609 1.00 84.06 105 LEU A O 1
ATOM 808 N N . ASN A 1 106 ? -3.300 -0.392 -4.147 1.00 81.00 106 ASN A N 1
ATOM 809 C CA . ASN A 1 106 ? -3.121 0.271 -5.437 1.00 81.00 106 ASN A CA 1
ATOM 810 C C . ASN A 1 106 ? -3.758 1.666 -5.406 1.00 81.00 106 ASN A C 1
ATOM 812 O O . ASN A 1 106 ? -4.966 1.799 -5.595 1.00 81.00 106 ASN A O 1
ATOM 816 N N . ASN A 1 107 ? -2.942 2.699 -5.176 1.00 81.06 107 ASN A N 1
ATOM 817 C CA . ASN A 1 107 ? -3.355 4.107 -5.111 1.00 81.06 107 ASN A CA 1
ATOM 818 C C . ASN A 1 107 ? -4.439 4.372 -4.049 1.00 81.06 107 ASN A C 1
ATOM 820 O O . ASN A 1 107 ? -5.452 5.029 -4.308 1.00 81.06 107 ASN A O 1
ATOM 824 N N . VAL A 1 108 ? -4.224 3.849 -2.847 1.00 85.12 108 VAL A N 1
ATOM 825 C CA . VAL A 1 108 ? -5.122 4.025 -1.699 1.00 85.12 108 VAL A CA 1
ATOM 826 C C . VAL A 1 108 ? -4.494 4.948 -0.662 1.00 85.12 108 VAL A C 1
ATOM 828 O O . VAL A 1 108 ? -3.270 5.015 -0.536 1.00 85.12 108 VAL A O 1
ATOM 831 N N . ILE A 1 109 ? -5.347 5.657 0.076 1.00 87.31 109 ILE A N 1
ATOM 832 C CA . ILE A 1 109 ? -4.934 6.506 1.197 1.00 87.31 109 ILE A CA 1
ATOM 833 C C . ILE A 1 109 ? -5.046 5.697 2.482 1.00 87.31 109 ILE A C 1
ATOM 835 O O . ILE A 1 109 ? -6.135 5.232 2.829 1.00 87.31 109 ILE A O 1
ATOM 839 N N . VAL A 1 110 ? -3.935 5.570 3.194 1.00 88.75 110 VAL A N 1
ATOM 840 C CA . VAL A 1 110 ? -3.859 4.948 4.514 1.00 88.75 110 VAL A CA 1
ATOM 841 C C . VAL A 1 110 ? -3.494 6.041 5.510 1.00 88.75 110 VAL A C 1
ATOM 843 O O . VAL A 1 110 ? -2.417 6.626 5.419 1.00 88.75 110 VAL A O 1
ATOM 846 N N . GLU A 1 111 ? -4.424 6.328 6.421 1.00 80.25 111 GLU A N 1
ATOM 847 C CA . GLU A 1 111 ? -4.342 7.343 7.481 1.00 80.25 111 GLU A CA 1
ATOM 848 C C . GLU A 1 111 ? -4.138 8.786 6.981 1.00 80.25 111 GLU A C 1
ATOM 850 O O . GLU A 1 111 ? -5.041 9.594 7.147 1.00 80.25 111 GLU A O 1
ATOM 855 N N . ASN A 1 112 ? -3.018 9.099 6.318 1.00 85.12 112 ASN A N 1
ATOM 856 C CA . ASN A 1 112 ? -2.731 10.353 5.596 1.00 85.12 112 ASN A CA 1
ATOM 857 C C . ASN A 1 112 ? -1.678 10.194 4.475 1.00 85.12 112 ASN A C 1
ATOM 859 O O . ASN A 1 112 ? -1.242 11.175 3.870 1.00 85.12 112 ASN A O 1
ATOM 863 N N . TYR A 1 113 ? -1.245 8.966 4.198 1.00 88.56 113 TYR A N 1
ATOM 864 C CA . TYR A 1 113 ? -0.230 8.667 3.199 1.00 88.56 113 TYR A CA 1
ATOM 865 C C . TYR A 1 113 ? -0.865 7.945 2.018 1.00 88.56 113 TYR A C 1
ATOM 867 O O . TYR A 1 113 ? -1.705 7.057 2.172 1.00 88.56 113 TYR A O 1
ATOM 875 N N . VAL A 1 114 ? -0.456 8.327 0.815 1.00 87.88 114 VAL A N 1
ATOM 876 C CA . VAL A 1 114 ? -0.806 7.621 -0.412 1.00 87.88 114 VAL A CA 1
ATOM 877 C C . VAL A 1 114 ? 0.236 6.543 -0.638 1.00 87.88 114 VAL A C 1
ATOM 879 O O . VAL A 1 114 ? 1.396 6.849 -0.924 1.00 87.88 114 VAL A O 1
ATOM 882 N N . VAL A 1 115 ? -0.190 5.284 -0.551 1.00 88.62 115 VAL A N 1
ATOM 883 C CA . VAL A 1 115 ? 0.652 4.151 -0.936 1.00 88.62 115 VAL A CA 1
ATOM 884 C C . VAL A 1 115 ? 0.515 3.941 -2.435 1.00 88.62 115 VAL A C 1
ATOM 886 O O . VAL A 1 115 ? -0.588 3.746 -2.964 1.00 88.62 115 VAL A O 1
ATOM 889 N N . ARG A 1 116 ? 1.651 3.972 -3.129 1.00 86.44 116 ARG A N 1
ATOM 890 C CA . ARG A 1 116 ? 1.729 3.743 -4.564 1.00 86.44 116 ARG A CA 1
ATOM 891 C C . ARG A 1 116 ? 2.630 2.559 -4.852 1.00 86.44 116 ARG A C 1
ATOM 893 O O . ARG A 1 116 ? 3.739 2.447 -4.337 1.00 86.44 116 ARG A O 1
ATOM 900 N N . ARG A 1 117 ? 2.144 1.706 -5.742 1.00 88.38 117 ARG A N 1
ATOM 901 C CA . ARG A 1 117 ? 2.892 0.591 -6.297 1.00 88.38 117 ARG A CA 1
ATOM 902 C C . ARG A 1 117 ? 3.305 0.949 -7.715 1.00 88.38 117 ARG A C 1
ATOM 904 O O . ARG A 1 117 ? 2.445 1.246 -8.545 1.00 88.38 117 ARG A O 1
ATOM 911 N N . MET A 1 118 ? 4.597 0.915 -7.999 1.00 83.81 118 MET A N 1
ATOM 912 C CA . MET A 1 118 ? 5.120 1.191 -9.333 1.00 83.81 118 MET A CA 1
ATOM 913 C C . MET A 1 118 ? 6.185 0.175 -9.715 1.00 83.81 118 MET A C 1
ATOM 915 O O . MET A 1 118 ? 6.891 -0.350 -8.864 1.00 83.81 118 MET A O 1
ATOM 919 N N . VAL A 1 119 ? 6.262 -0.139 -11.004 1.00 86.12 119 VAL A N 1
ATOM 920 C CA . VAL A 1 119 ? 7.381 -0.914 -11.537 1.00 86.12 119 VAL A CA 1
ATOM 921 C C . VAL A 1 119 ? 8.426 0.090 -11.977 1.00 86.12 119 VAL A C 1
ATOM 923 O O . VAL A 1 119 ? 8.131 0.964 -12.794 1.00 86.12 119 VAL A O 1
ATOM 926 N N . ASN A 1 120 ? 9.621 -0.021 -11.419 1.00 81.25 120 ASN A N 1
ATOM 927 C CA . ASN A 1 120 ? 10.733 0.818 -11.814 1.00 81.25 120 ASN A CA 1
ATOM 928 C C . ASN A 1 120 ? 11.158 0.426 -13.244 1.00 81.25 120 ASN A C 1
ATOM 930 O O . ASN A 1 120 ? 11.448 -0.748 -13.491 1.00 81.25 120 ASN A O 1
ATOM 934 N N . PRO A 1 121 ? 11.153 1.359 -14.214 1.00 80.12 121 PRO A N 1
ATOM 935 C CA . PRO A 1 121 ? 11.449 1.042 -15.611 1.00 80.12 121 PRO A CA 1
ATOM 936 C C . PRO A 1 121 ? 12.891 0.559 -15.814 1.00 80.12 121 PRO A C 1
ATOM 938 O O . PRO A 1 121 ? 13.141 -0.211 -16.739 1.00 80.12 121 PRO A O 1
ATOM 941 N N . SER A 1 122 ? 13.815 0.963 -14.939 1.00 80.62 122 SER A N 1
ATOM 942 C CA . SER A 1 122 ? 15.234 0.616 -15.029 1.00 80.62 122 SER A CA 1
ATOM 943 C C . SER A 1 122 ? 15.521 -0.772 -14.457 1.00 80.62 122 SER A C 1
ATOM 945 O O . SER A 1 122 ? 16.177 -1.584 -15.103 1.00 80.62 122 SER A O 1
ATOM 947 N N . SER A 1 123 ? 15.005 -1.079 -13.263 1.00 82.19 123 SER A N 1
ATOM 948 C CA . SER A 1 123 ? 15.229 -2.382 -12.614 1.00 82.19 123 SER A CA 1
ATOM 949 C C . SER A 1 123 ? 14.217 -3.450 -13.045 1.00 82.19 123 SER A C 1
ATOM 951 O O . SER A 1 123 ? 14.470 -4.643 -12.888 1.00 82.19 123 SER A O 1
ATOM 953 N N . ARG A 1 124 ? 13.065 -3.044 -13.602 1.00 85.88 124 ARG A N 1
ATOM 954 C CA . ARG A 1 124 ? 11.872 -3.881 -13.835 1.00 85.88 124 ARG A CA 1
ATOM 955 C C . ARG A 1 124 ? 11.336 -4.549 -12.562 1.00 85.88 124 ARG A C 1
ATOM 957 O O . ARG A 1 124 ? 10.583 -5.521 -12.646 1.00 85.88 124 ARG A O 1
ATOM 964 N N . ILE A 1 125 ? 11.690 -4.018 -11.391 1.00 88.00 125 ILE A N 1
ATOM 965 C CA . ILE A 1 125 ? 11.247 -4.510 -10.085 1.00 88.00 125 ILE A CA 1
ATOM 966 C C . ILE A 1 125 ? 10.038 -3.699 -9.613 1.00 88.00 125 ILE A C 1
ATOM 968 O O . ILE A 1 125 ? 9.902 -2.507 -9.889 1.00 88.00 125 ILE A O 1
ATOM 972 N N . LEU A 1 126 ? 9.123 -4.384 -8.927 1.00 88.62 126 LEU A N 1
ATOM 973 C CA . LEU A 1 126 ? 7.965 -3.786 -8.279 1.00 88.62 126 LEU A CA 1
ATOM 974 C C . LEU A 1 126 ? 8.381 -3.151 -6.948 1.00 88.62 126 LEU A C 1
ATOM 976 O O . LEU A 1 126 ? 8.764 -3.858 -6.013 1.00 88.62 126 LEU A O 1
ATOM 980 N N . GLU A 1 127 ? 8.236 -1.837 -6.868 1.00 90.19 127 GLU A N 1
ATOM 981 C CA . GLU A 1 127 ? 8.589 -1.024 -5.712 1.00 90.19 127 GLU A CA 1
ATOM 982 C C . GLU A 1 127 ? 7.336 -0.366 -5.121 1.00 90.19 127 GLU A C 1
ATOM 984 O O . GL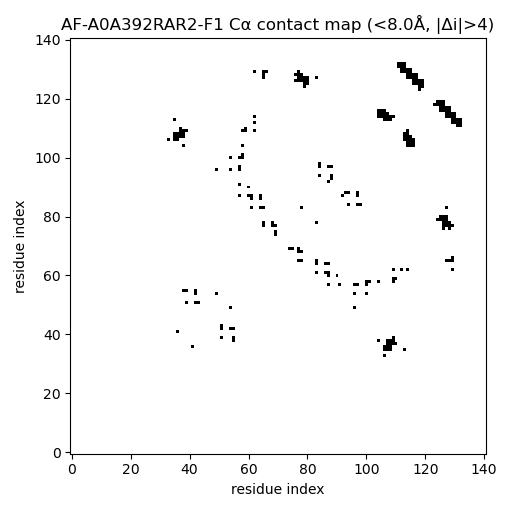U A 1 127 ? 6.366 -0.023 -5.816 1.00 90.19 127 GLU A O 1
ATOM 989 N N . TYR A 1 128 ? 7.362 -0.208 -3.804 1.00 89.69 128 TYR A N 1
ATOM 990 C CA . TYR A 1 128 ? 6.335 0.449 -3.017 1.00 89.69 128 TYR A CA 1
ATOM 991 C C . TYR A 1 128 ? 6.880 1.773 -2.498 1.00 89.69 128 TYR A C 1
ATOM 993 O O . TYR A 1 128 ? 7.979 1.845 -1.956 1.00 89.69 128 TYR A O 1
ATOM 1001 N N . THR A 1 129 ? 6.102 2.834 -2.680 1.00 88.56 129 THR A N 1
ATOM 1002 C CA . THR A 1 129 ? 6.459 4.190 -2.257 1.00 88.56 129 THR A CA 1
ATOM 1003 C C . THR A 1 129 ? 5.295 4.831 -1.523 1.00 88.56 129 THR A C 1
ATOM 1005 O O . THR A 1 129 ? 4.128 4.538 -1.802 1.00 88.56 129 THR A O 1
ATOM 1008 N N . ILE A 1 130 ? 5.616 5.744 -0.608 1.00 89.50 130 ILE A N 1
ATOM 1009 C CA . ILE A 1 130 ? 4.622 6.578 0.063 1.00 89.50 130 ILE A CA 1
ATOM 1010 C C . ILE A 1 130 ? 4.799 8.051 -0.285 1.00 89.50 130 ILE A C 1
ATOM 1012 O O . ILE A 1 13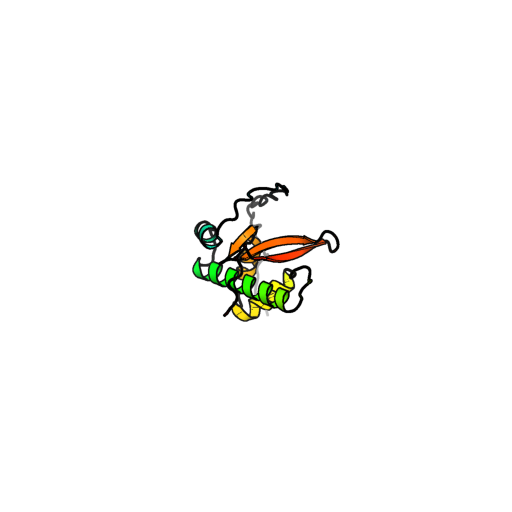0 ? 5.909 8.599 -0.318 1.00 89.50 130 ILE A O 1
ATOM 1016 N N . HIS A 1 131 ? 3.666 8.702 -0.510 1.00 86.19 131 HIS A N 1
ATOM 1017 C CA . HIS A 1 131 ? 3.575 10.139 -0.718 1.00 86.19 131 HIS A CA 1
ATOM 1018 C C . HIS A 1 131 ? 2.689 10.714 0.375 1.00 86.19 131 HIS A C 1
ATOM 10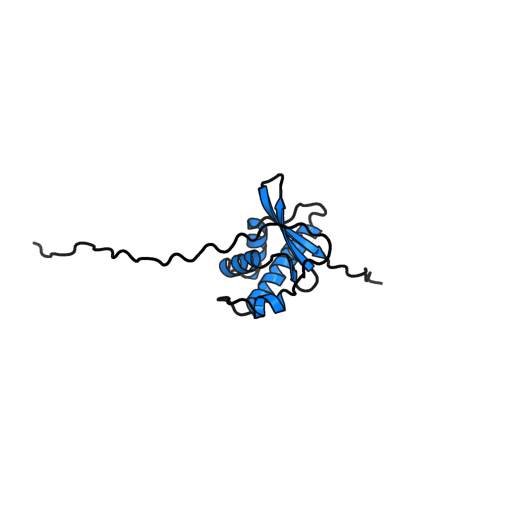20 O O . HIS A 1 131 ? 1.606 10.195 0.639 1.00 86.19 131 HIS A O 1
ATOM 1026 N N . GLU A 1 132 ? 3.158 11.763 1.034 1.00 84.81 132 GLU A N 1
ATOM 1027 C CA . GLU A 1 132 ? 2.337 12.467 2.007 1.00 84.81 132 GLU A CA 1
ATOM 1028 C C . GLU A 1 132 ? 1.267 13.258 1.260 1.00 84.81 132 GLU A C 1
ATOM 1030 O O . GLU A 1 132 ? 1.569 13.992 0.315 1.00 84.81 132 GLU A O 1
ATOM 1035 N N . LEU A 1 133 ? 0.002 13.063 1.638 1.00 77.44 133 LEU A N 1
ATOM 1036 C CA . LEU A 1 133 ? -1.105 13.801 1.052 1.00 77.44 133 LEU A CA 1
ATOM 1037 C C . LEU A 1 133 ? -1.139 15.186 1.706 1.00 77.44 133 LEU A C 1
ATOM 1039 O O . LEU A 1 133 ? -1.895 15.392 2.645 1.00 77.44 133 LEU A O 1
ATOM 1043 N N . GLY A 1 134 ? -0.250 16.075 1.247 1.00 57.50 134 GLY A N 1
ATOM 1044 C CA . GLY A 1 134 ? -0.203 17.507 1.552 1.00 57.50 134 GLY A CA 1
ATOM 1045 C C . GLY A 1 134 ? -0.810 17.897 2.896 1.00 57.50 134 GLY A C 1
ATOM 1046 O O . GLY A 1 134 ? -1.876 18.504 2.933 1.00 57.50 134 GLY A O 1
ATOM 1047 N N . LYS A 1 135 ? -0.132 17.561 3.995 1.00 50.06 135 LYS A N 1
ATOM 1048 C CA . LYS A 1 135 ? -0.282 18.354 5.209 1.00 50.06 135 LYS A CA 1
ATOM 1049 C C . LYS A 1 135 ? 0.523 19.618 4.959 1.00 50.06 135 LYS A C 1
ATOM 1051 O O . LYS A 1 135 ? 1.737 19.544 4.781 1.00 50.06 135 LYS A O 1
ATOM 1056 N N . GLU A 1 136 ? -0.149 20.762 4.897 1.00 44.31 136 GLU A N 1
ATOM 1057 C CA . GLU A 1 136 ? 0.501 22.020 5.252 1.00 44.31 136 GLU A CA 1
ATOM 1058 C C . GLU A 1 136 ? 1.338 21.765 6.506 1.00 44.31 136 GLU A C 1
ATOM 1060 O O . GLU A 1 136 ? 0.850 21.197 7.487 1.00 44.31 136 GLU A O 1
ATOM 1065 N N . PHE A 1 137 ? 2.622 22.097 6.416 1.00 42.56 137 PHE A N 1
ATOM 1066 C CA . PHE A 1 137 ? 3.565 22.056 7.517 1.00 42.56 137 PHE A CA 1
ATOM 1067 C C . PHE A 1 137 ? 2.912 22.653 8.763 1.00 42.56 137 PHE A C 1
ATOM 1069 O O . PHE A 1 137 ? 2.752 23.868 8.853 1.00 42.56 137 PHE A O 1
ATOM 1076 N N . LYS A 1 138 ? 2.586 21.825 9.757 1.00 44.78 138 LYS A N 1
ATOM 1077 C CA . LYS A 1 138 ? 2.527 22.326 11.125 1.00 44.78 138 LYS A CA 1
ATOM 1078 C C . LYS A 1 138 ? 3.853 21.971 11.776 1.00 44.78 138 LYS A C 1
ATOM 1080 O O . LYS A 1 138 ? 4.033 20.868 12.287 1.00 44.78 138 LYS A O 1
ATOM 1085 N N . ALA A 1 139 ? 4.799 22.897 11.630 1.00 36.91 139 ALA A N 1
ATOM 1086 C CA . ALA A 1 139 ? 6.034 22.919 12.397 1.00 36.91 139 ALA A CA 1
ATOM 1087 C C . ALA A 1 139 ? 5.698 22.864 13.901 1.00 36.91 139 ALA A C 1
ATOM 1089 O O . ALA A 1 139 ? 4.696 23.467 14.306 1.00 36.91 139 ALA A O 1
ATOM 1090 N N . PRO A 1 140 ? 6.476 22.147 14.727 1.00 60.41 140 PRO A N 1
ATOM 1091 C CA . PRO A 1 140 ? 6.433 22.351 16.162 1.00 60.41 140 PRO A CA 1
ATOM 1092 C C . PRO A 1 140 ? 7.079 23.707 16.471 1.00 60.41 140 PRO A C 1
ATOM 1094 O O . PRO A 1 140 ? 8.129 24.033 15.917 1.00 60.41 140 PRO A O 1
ATOM 1097 N N . GLU A 1 141 ? 6.372 24.470 17.295 1.00 42.88 141 GLU A N 1
ATOM 1098 C CA . GLU A 1 141 ? 6.767 25.726 17.943 1.00 42.88 141 GLU A CA 1
ATOM 1099 C C . GLU A 1 141 ? 8.078 25.605 18.734 1.00 42.88 141 GLU A C 1
ATOM 1101 O O . GLU A 1 141 ? 8.296 24.533 19.351 1.00 42.88 141 GLU A O 1
#

InterPro domains:
  IPR059080 PTC1-like, winged helix-turn-helix domain [PF25874] (49-132)

Sequence (141 aa):
ADSPPCSTSACMSRNSTKHALSSRSNFMIKEKSARYKKFSTAVANMDSRWPTRRLEFAAQVIVDALKEDKAMKAGSSGMTRQDVRDAARLHIGDTGLLDYVLKSLNNVIVENYVVRRMVNPSSRILEYTIHELGKEFKAPE

Radius of gyration: 21.68 Å; Cα contacts (8 Å, |Δi|>4): 139; chains: 1; bounding box: 33×92×36 Å